Protein AF-A0AA43I5U2-F1 (afdb_monomer_lite)

Sequence (92 aa):
MIFITMIFFALVLFLISYFLIVNPTVFLSLTGDSSENRQFLKHWGFIYIISGIASIVVSLFNNKGITLILLLAIIILSGSFSIFFSKKMKEN

Radius of gyration: 14.43 Å; chains: 1; bounding box: 37×23×39 Å

Structure (mmCIF, N/CA/C/O backbone):
data_AF-A0AA43I5U2-F1
#
_entry.id   AF-A0AA43I5U2-F1
#
loop_
_atom_site.group_PDB
_atom_site.id
_atom_site.type_symbol
_atom_site.label_atom_id
_atom_site.label_alt_id
_atom_site.label_comp_id
_atom_site.label_asym_id
_atom_site.label_entity_id
_atom_site.label_seq_id
_atom_site.pdbx_PDB_ins_code
_atom_site.Cartn_x
_atom_site.Cartn_y
_atom_site.Cartn_z
_atom_site.occupancy
_atom_site.B_iso_or_equiv
_atom_site.auth_seq_id
_atom_site.auth_comp_id
_atom_site.auth_asym_id
_atom_site.auth_atom_id
_atom_site.pdbx_PDB_model_num
ATOM 1 N N . MET A 1 1 ? -21.593 -2.785 11.153 1.00 72.06 1 MET A N 1
ATOM 2 C CA . MET A 1 1 ? -21.428 -2.585 9.694 1.00 72.06 1 MET A CA 1
ATOM 3 C C . MET A 1 1 ? -20.056 -2.007 9.356 1.00 72.06 1 MET A C 1
ATOM 5 O O . MET A 1 1 ? -19.326 -2.677 8.647 1.00 72.06 1 MET A O 1
ATOM 9 N N . ILE A 1 2 ? -19.659 -0.865 9.942 1.00 84.31 2 ILE A N 1
ATOM 10 C CA . ILE A 1 2 ? -18.332 -0.236 9.735 1.00 84.31 2 ILE A CA 1
ATOM 11 C C . ILE A 1 2 ? -17.173 -1.214 9.967 1.00 84.31 2 I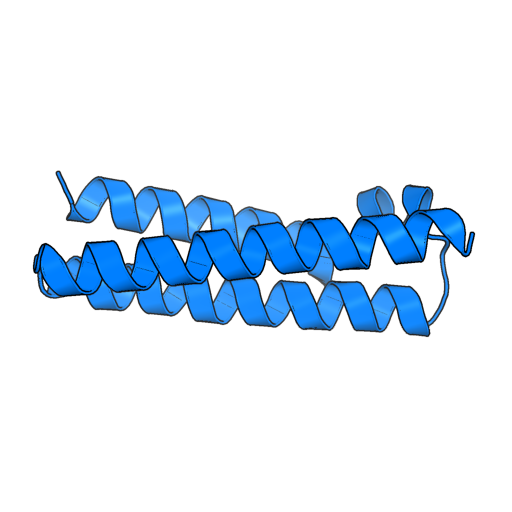LE A C 1
ATOM 13 O O . ILE A 1 2 ? -16.292 -1.315 9.124 1.00 84.31 2 ILE A O 1
ATOM 17 N N . PHE A 1 3 ? -17.215 -1.981 11.061 1.00 88.88 3 PHE A N 1
ATOM 18 C CA . PHE A 1 3 ? -16.207 -3.002 11.355 1.00 88.88 3 PHE A CA 1
ATOM 19 C C . PHE A 1 3 ? -15.991 -3.972 10.182 1.00 88.88 3 PHE A C 1
ATOM 21 O O . PHE A 1 3 ? -14.884 -4.096 9.675 1.00 88.88 3 PHE A O 1
ATOM 28 N N . ILE A 1 4 ? -17.071 -4.588 9.689 1.00 91.44 4 ILE A N 1
ATOM 29 C CA . ILE A 1 4 ? -17.027 -5.551 8.578 1.00 91.44 4 ILE A CA 1
ATOM 30 C C . ILE A 1 4 ? -16.468 -4.891 7.312 1.00 91.44 4 ILE A C 1
ATOM 32 O O . ILE A 1 4 ? -15.614 -5.470 6.649 1.00 91.44 4 ILE A O 1
ATOM 36 N N . THR A 1 5 ? -16.901 -3.665 7.001 1.00 90.00 5 THR A N 1
ATOM 37 C CA . THR A 1 5 ? -16.407 -2.908 5.842 1.00 90.00 5 THR A CA 1
ATOM 38 C C . THR A 1 5 ? -14.901 -2.659 5.920 1.00 90.00 5 THR A C 1
ATOM 40 O O . THR A 1 5 ? -14.200 -2.850 4.931 1.00 90.00 5 THR A O 1
ATOM 43 N N . MET A 1 6 ? -14.392 -2.270 7.090 1.00 94.06 6 MET A N 1
ATOM 44 C CA . MET A 1 6 ? -12.969 -1.980 7.280 1.00 94.06 6 MET A CA 1
ATOM 45 C C . MET A 1 6 ? -12.104 -3.240 7.255 1.00 94.06 6 MET A C 1
ATOM 47 O O . MET A 1 6 ? -11.017 -3.216 6.683 1.00 94.06 6 MET A O 1
ATOM 51 N N . ILE A 1 7 ? -12.597 -4.351 7.807 1.00 94.62 7 ILE A N 1
ATOM 52 C CA . ILE A 1 7 ? -11.922 -5.651 7.707 1.00 94.62 7 ILE A CA 1
ATOM 53 C C . ILE A 1 7 ? -11.871 -6.128 6.253 1.00 94.62 7 ILE A C 1
ATOM 55 O O . ILE A 1 7 ? -10.825 -6.583 5.796 1.00 94.62 7 ILE A O 1
ATOM 59 N N . PHE A 1 8 ? -12.965 -5.974 5.504 1.00 93.75 8 PHE A N 1
ATOM 60 C CA . PHE A 1 8 ? -12.980 -6.292 4.079 1.00 93.75 8 PHE A CA 1
ATOM 61 C C . PHE A 1 8 ? -11.960 -5.445 3.302 1.00 93.75 8 PHE A C 1
ATOM 63 O O . PHE A 1 8 ? -11.174 -5.988 2.528 1.00 93.75 8 PHE A O 1
ATOM 70 N N . PHE A 1 9 ? -11.907 -4.135 3.559 1.00 93.62 9 PHE A N 1
ATOM 71 C CA . PHE A 1 9 ? -10.910 -3.248 2.953 1.00 93.62 9 PHE A CA 1
ATOM 72 C C . PHE A 1 9 ? -9.477 -3.661 3.293 1.00 93.62 9 PHE A C 1
ATOM 74 O O . PHE A 1 9 ? -8.636 -3.723 2.400 1.00 93.62 9 PHE A O 1
ATOM 81 N N . ALA A 1 10 ? -9.202 -3.986 4.558 1.00 96.69 10 ALA A N 1
ATOM 82 C CA . ALA A 1 10 ? -7.891 -4.466 4.979 1.00 96.69 10 ALA A CA 1
ATOM 83 C C . ALA A 1 10 ? -7.481 -5.726 4.205 1.00 96.69 10 ALA A C 1
ATOM 85 O O . ALA A 1 10 ? -6.359 -5.808 3.713 1.00 96.69 10 ALA A O 1
ATOM 86 N N . LEU A 1 11 ? -8.406 -6.675 4.039 1.00 97.50 11 LEU A N 1
ATOM 87 C CA . LEU A 1 11 ? -8.158 -7.915 3.307 1.00 97.50 11 LEU A CA 1
ATOM 88 C C . LEU A 1 11 ? -7.845 -7.654 1.829 1.00 97.50 11 LEU A C 1
ATOM 90 O O . LEU A 1 11 ? -6.889 -8.220 1.302 1.00 97.50 11 LEU A O 1
ATOM 94 N N . VAL A 1 12 ? -8.594 -6.759 1.178 1.00 96.50 12 VAL A N 1
ATOM 95 C CA . VAL A 1 12 ? -8.316 -6.342 -0.206 1.00 96.50 12 VAL A CA 1
ATOM 96 C C . VAL A 1 12 ? -6.940 -5.682 -0.312 1.00 96.50 12 VAL A C 1
ATOM 98 O O . VAL A 1 12 ? -6.164 -6.032 -1.200 1.00 96.50 12 VAL A O 1
ATOM 101 N N . LEU A 1 13 ? -6.603 -4.774 0.606 1.00 96.94 13 LEU A N 1
ATOM 102 C CA . LEU A 1 13 ? -5.300 -4.105 0.619 1.00 96.94 13 LEU A CA 1
ATOM 103 C C . LEU A 1 13 ? -4.151 -5.100 0.804 1.00 96.94 13 LEU A C 1
ATOM 105 O O . LEU A 1 13 ? -3.172 -5.029 0.068 1.00 96.94 13 LEU A O 1
ATOM 109 N N . PHE A 1 14 ? -4.286 -6.066 1.713 1.00 97.50 14 PHE A N 1
ATOM 110 C CA . PHE A 1 14 ? -3.279 -7.111 1.892 1.00 97.50 14 PHE A CA 1
ATOM 111 C C . PHE A 1 14 ? -3.146 -8.021 0.675 1.00 97.50 14 PHE A C 1
ATOM 113 O O . PHE A 1 14 ? -2.027 -8.390 0.317 1.00 97.50 14 PHE A O 1
ATOM 120 N N . LEU A 1 15 ? -4.256 -8.356 0.016 1.00 96.25 15 LEU A N 1
ATOM 121 C CA . LEU A 1 15 ? -4.226 -9.141 -1.214 1.00 96.25 15 LEU A CA 1
ATOM 122 C C . LEU A 1 15 ? -3.469 -8.393 -2.318 1.00 96.25 15 LEU A C 1
ATOM 124 O O . LEU A 1 15 ? -2.593 -8.963 -2.966 1.00 96.25 15 LEU A O 1
ATOM 128 N N . ILE A 1 16 ? -3.751 -7.101 -2.489 1.00 95.12 16 ILE A N 1
ATOM 129 C CA . ILE A 1 1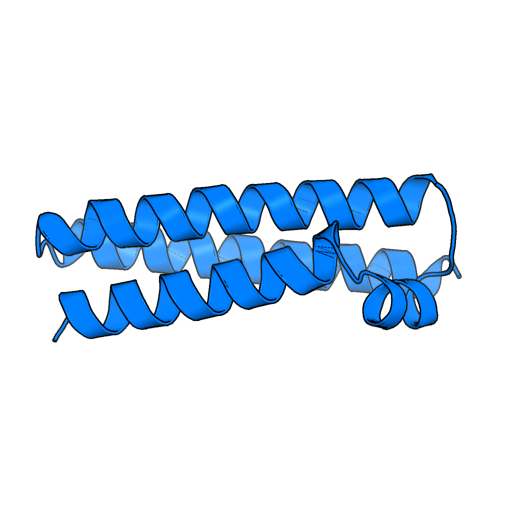6 ? -3.041 -6.240 -3.439 1.00 95.12 16 ILE A CA 1
ATOM 130 C C . ILE A 1 16 ? -1.550 -6.184 -3.075 1.00 95.12 16 ILE A C 1
ATOM 132 O O . ILE A 1 16 ? -0.706 -6.502 -3.911 1.00 95.12 16 ILE A O 1
ATOM 136 N N . SER A 1 17 ? -1.202 -5.890 -1.819 1.00 95.75 17 SER A N 1
ATOM 137 C CA . SER A 1 17 ? 0.187 -5.895 -1.340 1.00 95.75 17 SER A CA 1
ATOM 138 C C . SER A 1 17 ? 0.925 -7.199 -1.622 1.00 95.75 17 SER A C 1
ATOM 140 O O . SER A 1 17 ? 2.092 -7.167 -2.016 1.00 95.75 17 SER A O 1
ATOM 142 N N . TYR A 1 18 ? 0.260 -8.339 -1.431 1.00 95.19 18 TYR A N 1
ATOM 143 C CA . TYR A 1 18 ? 0.829 -9.651 -1.716 1.00 95.19 18 TYR A CA 1
ATOM 144 C C . TYR A 1 18 ? 1.223 -9.775 -3.191 1.00 95.19 18 TYR A C 1
ATOM 146 O O . TYR A 1 18 ? 2.347 -10.182 -3.494 1.00 95.19 18 TYR A O 1
ATOM 154 N N . PHE A 1 19 ? 0.354 -9.351 -4.111 1.00 94.25 19 PHE A N 1
ATOM 155 C CA . PHE A 1 19 ? 0.680 -9.349 -5.536 1.00 94.25 19 PHE A CA 1
ATOM 156 C C . PHE A 1 19 ? 1.758 -8.326 -5.904 1.00 94.25 19 PHE A C 1
ATOM 158 O O . PHE A 1 19 ? 2.568 -8.613 -6.775 1.00 94.25 19 PHE A O 1
ATOM 165 N N . LEU A 1 20 ? 1.846 -7.176 -5.234 1.00 93.75 20 LEU A N 1
ATOM 166 C CA . LEU A 1 20 ? 2.914 -6.208 -5.515 1.00 93.75 20 LEU A CA 1
ATOM 167 C C . LEU A 1 20 ? 4.293 -6.634 -4.980 1.00 93.75 20 LEU A C 1
ATOM 169 O O . LEU A 1 20 ? 5.310 -6.262 -5.563 1.00 93.75 20 LEU A O 1
ATOM 173 N N . ILE A 1 21 ? 4.352 -7.378 -3.872 1.00 93.38 21 ILE A N 1
ATOM 174 C CA . ILE A 1 21 ? 5.621 -7.728 -3.207 1.00 93.38 21 ILE A CA 1
ATOM 175 C C . ILE A 1 21 ? 6.092 -9.134 -3.573 1.00 93.38 21 ILE A C 1
ATOM 177 O O . ILE A 1 21 ? 7.261 -9.316 -3.916 1.00 93.38 21 ILE A O 1
ATOM 181 N N . VAL A 1 22 ? 5.208 -10.125 -3.439 1.00 90.25 22 VAL A N 1
ATOM 182 C CA . VAL A 1 22 ? 5.566 -11.551 -3.498 1.00 90.25 22 VAL A CA 1
ATOM 183 C C . VAL A 1 22 ? 5.487 -12.072 -4.926 1.00 90.25 22 VAL A C 1
ATOM 185 O O . VAL A 1 22 ? 6.410 -12.742 -5.376 1.00 90.25 22 VAL A O 1
ATOM 188 N N . ASN A 1 23 ? 4.425 -11.719 -5.655 1.00 89.25 23 ASN A N 1
ATOM 189 C CA . ASN A 1 23 ? 4.196 -12.171 -7.031 1.00 89.25 23 ASN A CA 1
ATOM 190 C C . ASN A 1 23 ? 3.986 -10.997 -8.006 1.00 89.25 23 ASN A C 1
ATOM 192 O O . ASN A 1 23 ? 2.929 -10.905 -8.636 1.00 89.25 23 ASN A O 1
ATOM 196 N N . PRO A 1 24 ? 4.991 -10.112 -8.179 1.00 88.81 24 PRO A N 1
ATOM 197 C CA . PRO A 1 24 ? 4.851 -8.899 -8.985 1.00 88.81 24 PRO A CA 1
ATOM 198 C C . PRO A 1 24 ? 4.757 -9.163 -10.489 1.00 88.81 24 PRO A C 1
ATOM 200 O O . PRO A 1 24 ? 4.557 -8.224 -11.249 1.00 88.81 24 PRO A O 1
ATOM 203 N N . THR A 1 25 ? 4.890 -10.414 -10.939 1.00 87.94 25 THR A N 1
ATOM 204 C CA . THR A 1 25 ? 4.954 -10.811 -12.353 1.00 87.94 25 THR A CA 1
ATOM 205 C C . THR A 1 25 ? 3.811 -10.240 -13.194 1.00 87.94 25 THR A C 1
ATOM 207 O O . THR A 1 25 ? 4.044 -9.820 -14.320 1.00 87.94 25 THR A O 1
ATOM 210 N N . VAL A 1 26 ? 2.595 -10.162 -12.639 1.00 86.19 26 VAL A N 1
ATOM 211 C CA . VAL A 1 26 ? 1.414 -9.602 -13.328 1.00 86.19 26 VAL A CA 1
ATOM 212 C C . VAL A 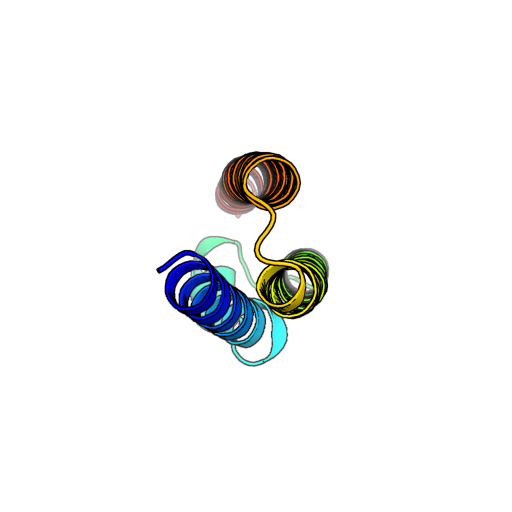1 26 ? 1.560 -8.103 -13.605 1.00 86.19 26 VAL A C 1
ATOM 214 O O . VAL A 1 26 ? 1.099 -7.611 -14.627 1.00 86.19 26 VAL A O 1
ATOM 217 N N . PHE A 1 27 ? 2.193 -7.366 -12.697 1.00 87.81 27 PHE A N 1
ATOM 218 C CA . PHE A 1 27 ? 2.408 -5.929 -12.846 1.00 87.81 27 PHE A CA 1
ATOM 219 C C . PHE A 1 27 ? 3.683 -5.638 -13.645 1.00 87.81 27 PHE A C 1
ATOM 221 O O . PHE A 1 27 ? 3.699 -4.727 -14.467 1.00 87.81 27 PHE A O 1
ATOM 228 N N . LEU A 1 28 ? 4.729 -6.447 -13.461 1.00 90.69 28 LEU A N 1
ATOM 229 C CA . LEU A 1 28 ? 5.986 -6.331 -14.203 1.00 90.69 28 LEU A CA 1
ATOM 230 C C . LEU A 1 28 ? 5.838 -6.687 -15.681 1.00 90.69 28 LEU A C 1
ATOM 232 O O . LEU A 1 28 ? 6.552 -6.116 -16.496 1.00 90.69 28 LEU A O 1
ATOM 236 N N . SER A 1 29 ? 4.908 -7.569 -16.055 1.00 89.19 29 SER A N 1
ATOM 237 C CA . SER A 1 29 ? 4.612 -7.823 -17.472 1.00 89.19 29 SER A CA 1
ATOM 238 C C . SER A 1 29 ? 4.049 -6.589 -18.187 1.00 89.19 29 SER A C 1
ATOM 240 O O . SER A 1 29 ? 4.175 -6.482 -19.402 1.00 89.19 29 SER A O 1
ATOM 242 N N . LEU A 1 30 ? 3.461 -5.651 -17.437 1.00 88.69 30 LEU A N 1
ATOM 243 C CA . LEU A 1 30 ? 2.909 -4.398 -17.948 1.00 88.69 30 LEU A CA 1
ATOM 244 C C . LEU A 1 30 ? 3.926 -3.249 -17.897 1.00 88.69 30 LEU A C 1
ATOM 246 O O . LEU A 1 30 ? 3.932 -2.409 -18.792 1.00 88.69 30 LEU A O 1
ATOM 250 N N . THR A 1 31 ? 4.773 -3.187 -16.865 1.00 90.00 31 THR A N 1
ATOM 251 C CA . THR A 1 31 ? 5.736 -2.082 -16.674 1.00 90.00 31 THR A CA 1
ATOM 252 C C . THR A 1 31 ? 7.149 -2.378 -17.147 1.00 90.00 31 THR A C 1
ATOM 254 O O . THR A 1 31 ? 7.970 -1.472 -17.166 1.00 90.00 31 THR A O 1
ATOM 257 N N . GLY A 1 32 ? 7.469 -3.631 -17.449 1.00 89.00 32 GLY A N 1
ATOM 258 C CA . GLY A 1 32 ? 8.831 -4.062 -17.733 1.00 89.00 32 GLY A CA 1
ATOM 259 C C . GLY A 1 32 ? 9.552 -4.500 -16.468 1.00 89.00 32 GLY A C 1
ATOM 260 O O . GLY A 1 32 ? 9.403 -3.906 -15.391 1.00 89.00 32 GLY A O 1
ATOM 261 N N . ASP A 1 33 ? 10.342 -5.561 -16.607 1.00 90.88 33 ASP A N 1
ATOM 262 C CA . ASP A 1 33 ? 11.067 -6.185 -15.509 1.00 90.88 33 ASP A CA 1
ATOM 263 C C . ASP A 1 33 ? 12.426 -5.506 -15.281 1.00 90.88 33 ASP A C 1
ATOM 265 O O . ASP A 1 33 ? 13.472 -5.973 -15.730 1.00 90.88 33 ASP A O 1
ATOM 269 N N . SER A 1 34 ? 12.397 -4.367 -14.586 1.00 92.00 34 SER A N 1
ATOM 270 C CA . SER A 1 34 ? 13.591 -3.650 -14.131 1.00 92.00 34 SER A CA 1
ATOM 271 C C . SER A 1 34 ? 13.689 -3.651 -12.604 1.00 92.00 34 SER A C 1
ATOM 273 O O . SER A 1 34 ? 12.690 -3.779 -11.885 1.00 92.00 34 SER A O 1
ATOM 275 N N . SER A 1 35 ? 14.905 -3.480 -12.078 1.00 91.50 35 SER A N 1
ATOM 276 C CA . SER A 1 35 ? 15.130 -3.326 -10.634 1.00 91.50 35 SER A CA 1
ATOM 277 C C . SER A 1 35 ? 14.347 -2.141 -10.055 1.00 91.50 35 SER A C 1
ATOM 279 O O . SER A 1 35 ? 13.779 -2.257 -8.968 1.00 91.50 35 SER A O 1
ATOM 281 N N . GLU A 1 36 ? 14.250 -1.044 -10.808 1.00 92.94 36 GLU A N 1
ATOM 282 C CA . GLU A 1 36 ? 13.488 0.150 -10.440 1.00 92.94 36 GLU A CA 1
ATOM 283 C C . GLU A 1 36 ? 11.984 -0.143 -10.348 1.00 92.94 36 GLU A C 1
ATOM 285 O O . GLU A 1 36 ? 11.355 0.168 -9.335 1.00 92.94 36 GLU A O 1
ATOM 290 N N . ASN A 1 37 ? 11.403 -0.818 -11.345 1.00 93.06 37 ASN A N 1
ATOM 291 C CA . ASN A 1 37 ? 9.976 -1.154 -11.343 1.00 93.06 37 ASN A CA 1
ATOM 292 C C . ASN A 1 37 ? 9.629 -2.171 -10.249 1.00 93.06 37 ASN A C 1
ATOM 294 O O . ASN A 1 37 ? 8.601 -2.046 -9.580 1.00 93.06 37 ASN A O 1
ATOM 298 N N . ARG A 1 38 ? 10.515 -3.139 -9.982 1.00 93.81 38 ARG A N 1
ATOM 299 C CA . ARG A 1 38 ? 10.377 -4.046 -8.830 1.00 93.81 38 ARG A CA 1
ATOM 300 C C . 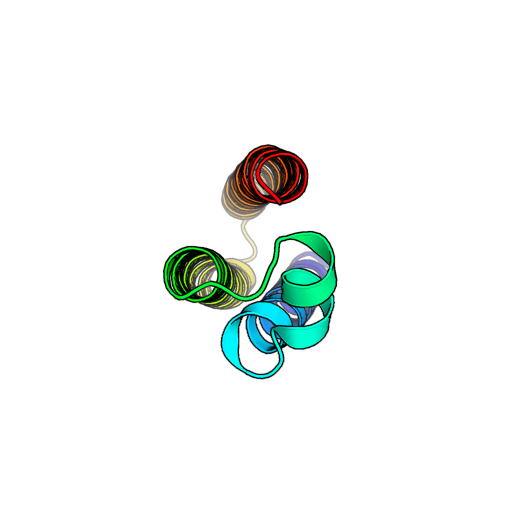ARG A 1 38 ? 10.386 -3.289 -7.506 1.00 93.81 38 ARG A C 1
ATOM 302 O O . ARG A 1 38 ? 9.591 -3.603 -6.619 1.00 93.81 38 ARG A O 1
ATOM 309 N N . GLN A 1 39 ? 11.275 -2.309 -7.355 1.00 95.06 39 GLN A N 1
ATOM 310 C CA . GLN A 1 39 ? 11.336 -1.488 -6.148 1.00 95.06 39 GLN A CA 1
ATOM 311 C C . GLN A 1 39 ? 10.094 -0.600 -6.009 1.00 95.06 39 GLN A C 1
ATOM 313 O O . GLN A 1 39 ? 9.542 -0.511 -4.912 1.00 95.06 39 GLN A O 1
ATOM 318 N N . PHE A 1 40 ? 9.611 -0.017 -7.109 1.00 95.50 40 PHE A N 1
ATOM 319 C CA . PHE A 1 40 ? 8.364 0.745 -7.162 1.00 95.50 40 PHE A CA 1
ATOM 320 C C . PHE A 1 40 ? 7.172 -0.087 -6.672 1.00 95.50 40 PHE A C 1
ATOM 322 O O . PHE A 1 40 ? 6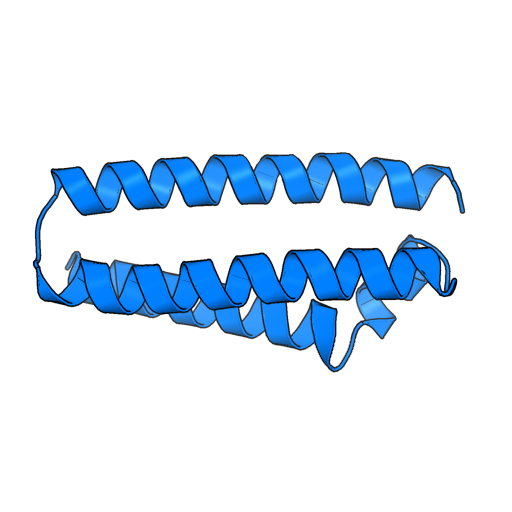.446 0.348 -5.775 1.00 95.50 40 PHE A O 1
ATOM 329 N N . LEU A 1 41 ? 6.997 -1.306 -7.197 1.00 95.88 41 LEU A N 1
ATOM 330 C CA . LEU A 1 41 ? 5.907 -2.188 -6.775 1.00 95.88 41 LEU A CA 1
ATOM 331 C C . LEU A 1 41 ? 6.033 -2.565 -5.296 1.00 95.88 41 LEU A C 1
ATOM 333 O O . LEU A 1 41 ? 5.060 -2.450 -4.553 1.00 95.88 41 LEU A O 1
ATOM 337 N N . LYS A 1 42 ? 7.235 -2.919 -4.825 1.00 96.06 42 LYS A N 1
ATOM 338 C CA . LYS A 1 42 ? 7.461 -3.201 -3.397 1.00 96.06 42 LYS A C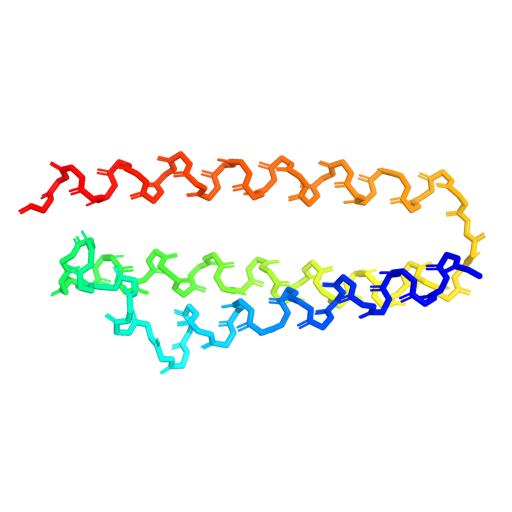A 1
ATOM 339 C C . LYS A 1 42 ? 7.112 -2.009 -2.508 1.00 96.06 42 LYS A C 1
ATOM 341 O O . LYS A 1 42 ? 6.471 -2.199 -1.478 1.00 96.06 42 LYS A O 1
ATOM 346 N N . HIS A 1 43 ? 7.503 -0.798 -2.904 1.00 96.31 43 HIS A N 1
ATOM 347 C CA . HIS A 1 43 ? 7.210 0.423 -2.156 1.00 96.31 43 HIS A CA 1
ATOM 348 C C . HIS A 1 43 ? 5.699 0.624 -1.979 1.00 96.31 43 HIS A C 1
ATOM 350 O O . HIS A 1 43 ? 5.222 0.768 -0.853 1.00 96.31 43 HIS A O 1
ATOM 356 N N . TRP A 1 44 ? 4.930 0.531 -3.067 1.00 96.75 44 TRP A N 1
ATOM 357 C CA . TRP A 1 44 ? 3.468 0.617 -3.007 1.00 96.75 44 TRP A CA 1
ATOM 358 C C . TRP A 1 44 ? 2.828 -0.543 -2.247 1.00 96.75 44 TRP A C 1
ATOM 360 O O . TRP A 1 44 ? 1.888 -0.334 -1.480 1.00 96.75 44 TRP A O 1
ATOM 370 N N . GLY A 1 45 ? 3.377 -1.750 -2.375 1.00 96.25 45 GLY A N 1
ATOM 371 C CA . GLY A 1 45 ? 2.948 -2.901 -1.591 1.00 96.25 45 GLY A CA 1
ATOM 372 C C . GLY A 1 45 ? 3.053 -2.652 -0.085 1.00 96.25 45 GLY A C 1
ATOM 373 O O . GLY A 1 45 ? 2.100 -2.939 0.640 1.00 96.25 45 GLY A O 1
ATOM 374 N N . PHE A 1 46 ? 4.155 -2.060 0.391 1.00 97.56 46 PHE A N 1
ATOM 375 C CA . PHE A 1 46 ? 4.319 -1.706 1.806 1.00 97.56 46 PHE A CA 1
ATOM 376 C C . PHE A 1 46 ? 3.341 -0.621 2.263 1.00 97.56 46 PHE A C 1
ATOM 378 O O . PHE A 1 46 ? 2.767 -0.746 3.346 1.00 97.56 46 PHE A O 1
ATOM 385 N N . ILE A 1 47 ? 3.094 0.401 1.437 1.00 97.75 47 ILE A N 1
ATOM 386 C CA . ILE A 1 47 ? 2.082 1.432 1.724 1.00 97.75 47 ILE A CA 1
ATOM 387 C C . ILE A 1 47 ? 0.703 0.788 1.936 1.00 97.75 47 ILE A C 1
ATOM 389 O O . ILE A 1 47 ? -0.004 1.120 2.894 1.00 97.75 47 ILE A O 1
ATOM 393 N N . TYR A 1 48 ? 0.329 -0.168 1.085 1.00 97.19 48 TYR A N 1
ATOM 394 C CA . TYR A 1 48 ? -0.937 -0.888 1.212 1.00 97.19 48 TYR A CA 1
ATOM 395 C C . TYR A 1 48 ? -0.993 -1.808 2.443 1.00 97.19 48 TYR A C 1
ATOM 397 O O . TYR A 1 48 ? -2.046 -1.872 3.078 1.00 97.19 48 TYR A O 1
ATOM 405 N N . ILE A 1 49 ? 0.123 -2.414 2.875 1.00 97.94 49 ILE A N 1
ATOM 406 C CA . ILE A 1 49 ? 0.176 -3.172 4.143 1.00 97.94 49 ILE A CA 1
ATOM 407 C C . ILE A 1 49 ? -0.110 -2.242 5.322 1.00 97.94 49 ILE A C 1
ATOM 409 O O . ILE A 1 49 ? -0.973 -2.538 6.149 1.00 97.94 49 ILE A O 1
ATOM 413 N N . ILE A 1 50 ? 0.581 -1.101 5.392 1.00 97.75 50 ILE A N 1
ATOM 414 C CA . ILE A 1 50 ? 0.397 -0.122 6.474 1.00 97.75 50 ILE A CA 1
ATOM 415 C C . ILE A 1 50 ? -1.057 0.366 6.500 1.00 97.75 50 ILE A C 1
ATOM 417 O O . ILE A 1 50 ? -1.675 0.431 7.563 1.00 97.75 50 ILE A O 1
ATOM 421 N N . SER A 1 51 ? -1.632 0.631 5.326 1.00 97.12 51 SER A N 1
ATOM 422 C CA . SER A 1 51 ? -3.031 1.052 5.182 1.00 97.12 51 SER A CA 1
ATOM 423 C C . SER A 1 51 ? -4.023 -0.038 5.617 1.00 97.12 51 SER A C 1
ATOM 425 O O . SER A 1 51 ? -5.045 0.260 6.242 1.00 97.12 51 SER A O 1
ATOM 427 N N . GLY A 1 52 ? -3.722 -1.310 5.338 1.00 97.25 52 GLY A N 1
ATOM 428 C CA . GLY A 1 52 ? -4.516 -2.454 5.789 1.00 97.25 52 GLY A CA 1
ATOM 429 C C . GLY A 1 52 ? -4.485 -2.624 7.309 1.00 97.25 52 GLY A C 1
ATOM 430 O O . GLY A 1 52 ? -5.533 -2.781 7.936 1.00 97.25 52 GLY A O 1
ATOM 431 N N . ILE A 1 53 ? -3.309 -2.489 7.929 1.00 97.62 53 ILE A N 1
ATOM 432 C CA . ILE A 1 53 ? -3.167 -2.504 9.395 1.00 97.62 53 ILE A CA 1
ATOM 433 C C . ILE A 1 53 ? -3.939 -1.334 10.016 1.00 97.62 53 ILE A C 1
ATOM 435 O O . ILE A 1 53 ? -4.712 -1.537 10.953 1.00 97.62 53 ILE A O 1
ATOM 439 N N . ALA A 1 54 ? -3.801 -0.124 9.463 1.00 96.62 54 ALA A N 1
ATOM 440 C CA . ALA A 1 54 ? -4.552 1.045 9.917 1.00 96.62 54 ALA A CA 1
ATOM 441 C C . ALA A 1 54 ? -6.071 0.821 9.829 1.00 96.62 54 ALA A C 1
ATOM 443 O O . ALA A 1 54 ? -6.806 1.217 10.732 1.00 96.62 54 ALA A O 1
ATOM 444 N N . SER A 1 55 ? -6.539 0.124 8.790 1.00 95.56 55 SER A N 1
ATOM 445 C CA . SER A 1 55 ? -7.953 -0.230 8.623 1.00 95.56 55 SER A CA 1
ATOM 446 C C . SER A 1 55 ? -8.458 -1.156 9.729 1.00 95.56 55 SER A C 1
ATOM 448 O O . SER A 1 55 ? -9.541 -0.922 10.270 1.00 95.56 55 SER A O 1
ATOM 450 N N . ILE A 1 56 ? -7.658 -2.149 10.133 1.00 95.75 56 ILE A N 1
ATOM 451 C CA . ILE A 1 56 ? -7.974 -3.009 11.283 1.00 95.75 56 ILE A CA 1
ATOM 452 C C . ILE A 1 56 ? -8.035 -2.174 12.563 1.00 95.75 56 ILE A C 1
ATOM 454 O O . ILE A 1 56 ? -9.020 -2.260 13.293 1.00 95.75 56 ILE A O 1
ATOM 458 N N . VAL A 1 57 ? -7.035 -1.327 12.814 1.00 95.00 57 VAL A N 1
ATOM 459 C CA . VAL A 1 57 ? -6.983 -0.485 14.020 1.00 95.00 57 VAL A CA 1
ATOM 460 C C . VAL A 1 57 ? -8.204 0.433 14.103 1.00 95.00 57 VAL A C 1
ATOM 462 O O . VAL A 1 57 ? -8.897 0.439 15.118 1.00 95.00 57 VAL A O 1
ATOM 465 N N . VAL A 1 58 ? -8.532 1.152 13.026 1.00 93.88 58 VAL A N 1
ATOM 466 C CA . VAL A 1 58 ? -9.692 2.061 12.977 1.00 93.88 58 VAL A CA 1
ATOM 467 C C . VAL A 1 58 ? -11.014 1.317 13.167 1.00 93.88 58 VAL A C 1
ATOM 469 O O . VAL A 1 58 ? -11.926 1.850 13.805 1.00 93.88 58 VAL A O 1
ATOM 472 N N . SER A 1 59 ? -11.118 0.076 12.680 1.00 92.38 59 SER A N 1
ATOM 473 C CA . SER A 1 59 ? -12.331 -0.735 12.831 1.00 92.38 59 SER A CA 1
ATOM 474 C C . SER A 1 59 ? -12.724 -0.965 14.299 1.00 92.38 59 SER A C 1
ATOM 476 O O . SER A 1 59 ? -13.918 -1.040 14.597 1.00 92.38 59 SER A O 1
ATOM 478 N N . LEU A 1 60 ? -11.748 -0.996 15.217 1.00 91.62 60 LEU A N 1
ATOM 479 C CA . LEU A 1 60 ? -11.962 -1.237 16.649 1.00 91.62 60 LEU A CA 1
ATOM 480 C C . LEU A 1 60 ? -12.610 -0.046 17.368 1.00 91.62 60 LEU A C 1
ATOM 482 O O . LEU A 1 60 ? -13.318 -0.234 18.352 1.00 91.62 60 LEU A O 1
ATOM 486 N N . PHE A 1 61 ? -12.413 1.177 16.868 1.00 89.19 61 PHE A N 1
ATOM 487 C CA . PHE A 1 61 ? -12.939 2.396 17.495 1.00 89.19 61 PHE A CA 1
ATOM 488 C C . PHE A 1 61 ? -14.370 2.739 17.056 1.00 89.19 61 PHE A C 1
ATOM 490 O O . PHE A 1 61 ? -14.982 3.637 17.630 1.00 89.19 61 PHE A O 1
ATOM 497 N N . ASN A 1 62 ? -14.898 2.064 16.022 1.00 82.75 62 ASN A N 1
ATOM 498 C CA . ASN A 1 62 ? -16.247 2.251 15.463 1.00 82.75 62 ASN A CA 1
ATOM 499 C C . ASN A 1 62 ? -16.647 3.731 15.232 1.00 82.75 62 ASN A C 1
ATOM 501 O O . ASN A 1 62 ? -17.820 4.103 15.304 1.00 82.75 62 ASN A O 1
ATOM 505 N N . ASN A 1 63 ? -15.667 4.597 14.950 1.00 90.75 63 ASN A N 1
ATOM 506 C CA . ASN A 1 63 ? -15.875 6.028 14.764 1.00 90.75 63 ASN A CA 1
ATOM 507 C C . ASN A 1 63 ? -16.040 6.355 13.274 1.00 90.75 63 ASN A C 1
ATOM 509 O O . ASN A 1 63 ? -15.128 6.147 12.467 1.00 90.75 63 ASN A O 1
ATOM 513 N N . LYS A 1 64 ? -17.203 6.910 12.915 1.00 90.94 64 LYS A N 1
ATOM 514 C CA . LYS A 1 64 ? -17.550 7.265 11.530 1.00 90.94 64 LYS A CA 1
ATOM 515 C C . LYS A 1 64 ? -16.596 8.294 10.918 1.00 90.94 64 LYS A C 1
ATOM 517 O O . LYS A 1 64 ? -16.196 8.123 9.774 1.00 90.94 64 LYS A O 1
ATOM 522 N N . GLY A 1 65 ? -16.217 9.331 11.665 1.00 93.69 65 GLY A N 1
ATOM 523 C CA . GLY A 1 65 ? -15.345 10.396 11.163 1.00 93.69 65 GLY A CA 1
ATOM 524 C C . GLY A 1 65 ? -13.952 9.877 10.813 1.00 93.69 65 GLY A C 1
ATOM 525 O O . GLY A 1 65 ? -13.477 10.086 9.700 1.00 93.69 65 GLY A O 1
ATOM 526 N N . ILE A 1 66 ? -13.340 9.114 11.723 1.00 92.69 66 ILE A N 1
ATOM 527 C CA . ILE A 1 66 ? -12.011 8.514 11.508 1.00 92.69 66 ILE A CA 1
ATOM 528 C C . ILE A 1 66 ? -12.042 7.537 10.325 1.00 92.69 66 ILE A C 1
ATOM 530 O O . ILE A 1 66 ? -11.146 7.547 9.483 1.00 92.69 66 ILE A O 1
ATOM 534 N N . THR A 1 67 ? -13.107 6.737 10.227 1.00 94.19 67 THR A N 1
ATOM 535 C CA . THR A 1 67 ? -13.320 5.808 9.108 1.00 94.19 67 THR A CA 1
ATOM 536 C C . THR A 1 67 ? -13.341 6.543 7.766 1.00 94.19 67 THR A C 1
ATOM 538 O O . THR A 1 67 ? -12.657 6.132 6.833 1.00 94.19 67 THR A O 1
ATOM 541 N N . LEU A 1 68 ? -14.094 7.642 7.663 1.00 94.75 68 LEU A N 1
ATOM 542 C CA . LEU A 1 68 ? -14.198 8.422 6.426 1.00 94.75 68 LEU A CA 1
ATOM 543 C C . LEU A 1 68 ? -12.865 9.063 6.028 1.00 94.75 68 LEU A C 1
ATOM 545 O O . LEU A 1 68 ? -12.511 9.034 4.852 1.00 94.75 68 LEU A O 1
ATOM 549 N N . ILE A 1 69 ? -12.111 9.593 6.995 1.00 95.94 69 ILE A N 1
ATOM 550 C CA . ILE A 1 69 ? -10.782 10.170 6.745 1.00 95.94 69 ILE A CA 1
ATOM 551 C C . ILE A 1 69 ? -9.829 9.101 6.202 1.00 95.94 69 ILE A C 1
ATOM 553 O O . ILE A 1 69 ? -9.138 9.337 5.210 1.00 95.94 69 ILE A O 1
ATOM 557 N N . LEU A 1 70 ? -9.818 7.914 6.813 1.00 95.00 70 LEU A N 1
ATOM 558 C CA . LEU A 1 70 ? -8.971 6.816 6.356 1.00 95.00 70 LEU A CA 1
ATOM 559 C C . LEU A 1 70 ? -9.369 6.336 4.953 1.00 95.00 70 LEU A C 1
ATOM 561 O O . LEU A 1 70 ? -8.499 6.137 4.109 1.00 95.00 70 LEU A O 1
ATOM 565 N N . LEU A 1 71 ? -10.668 6.201 4.672 1.00 94.50 71 LEU A N 1
ATOM 566 C CA . LEU A 1 71 ? -11.150 5.838 3.336 1.00 94.50 71 LEU A CA 1
ATOM 567 C C . LEU A 1 71 ? -10.733 6.869 2.283 1.00 94.50 71 LEU A C 1
ATOM 569 O O . LEU A 1 71 ? -10.243 6.487 1.222 1.00 94.50 71 LEU A O 1
ATOM 573 N N . LEU A 1 72 ? -10.866 8.162 2.584 1.00 97.19 72 LEU A N 1
ATOM 574 C CA . LEU A 1 72 ? -10.423 9.228 1.688 1.00 97.19 72 LEU A CA 1
ATOM 575 C C . LEU A 1 72 ? -8.917 9.125 1.402 1.00 97.19 72 LEU A C 1
ATOM 577 O O . LEU A 1 72 ? -8.504 9.204 0.245 1.00 97.19 72 LEU A O 1
ATOM 581 N N . ALA A 1 73 ? -8.104 8.882 2.433 1.00 96.50 73 ALA A N 1
ATOM 582 C CA . ALA A 1 73 ? -6.667 8.681 2.272 1.00 96.50 73 ALA A CA 1
ATOM 583 C C . ALA A 1 73 ? -6.348 7.462 1.387 1.00 96.50 73 ALA A C 1
ATOM 585 O O . ALA A 1 73 ? -5.524 7.565 0.478 1.00 96.50 73 ALA A O 1
ATOM 586 N N . ILE A 1 74 ? -7.035 6.331 1.586 1.00 95.69 74 ILE A N 1
ATOM 587 C CA . ILE A 1 74 ? -6.861 5.117 0.769 1.00 95.69 74 ILE A CA 1
ATOM 588 C C . ILE A 1 74 ? -7.231 5.374 -0.698 1.00 95.69 74 ILE A C 1
ATOM 590 O O . ILE A 1 74 ? -6.535 4.897 -1.599 1.00 95.69 74 ILE A O 1
ATOM 594 N N . ILE A 1 75 ? -8.290 6.146 -0.959 1.00 96.31 75 ILE A N 1
ATOM 595 C CA . ILE A 1 75 ? -8.690 6.526 -2.322 1.00 96.31 75 ILE A CA 1
ATOM 596 C C . ILE A 1 75 ? -7.595 7.368 -2.985 1.00 96.31 75 ILE A C 1
ATOM 598 O O . ILE A 1 75 ? -7.192 7.068 -4.109 1.00 96.31 75 ILE A O 1
ATOM 602 N N . ILE A 1 76 ? -7.065 8.375 -2.286 1.00 97.81 76 ILE A N 1
ATOM 603 C CA . ILE A 1 76 ? -5.980 9.230 -2.797 1.00 97.81 76 ILE A CA 1
ATOM 604 C C . ILE A 1 76 ? -4.719 8.405 -3.082 1.00 97.81 76 ILE A C 1
ATOM 606 O O . ILE A 1 76 ? -4.096 8.572 -4.134 1.00 97.81 76 ILE A O 1
ATOM 610 N N . LEU A 1 77 ? -4.358 7.488 -2.181 1.00 96.62 77 LEU A N 1
ATOM 611 C CA . LEU A 1 77 ? -3.227 6.578 -2.367 1.00 96.62 77 LEU A CA 1
ATOM 612 C C . LEU A 1 77 ? -3.434 5.670 -3.584 1.00 96.62 77 LEU A C 1
ATOM 614 O O . LEU A 1 77 ? -2.529 5.526 -4.399 1.00 96.62 77 LEU A O 1
ATOM 618 N N . SER A 1 78 ? -4.632 5.114 -3.755 1.00 95.25 78 SER A N 1
ATOM 619 C CA . SER A 1 78 ? -4.956 4.233 -4.885 1.00 95.25 78 SER A CA 1
ATOM 620 C C . SER A 1 78 ? -4.970 4.969 -6.225 1.00 95.25 78 SER A C 1
ATOM 622 O O . SER A 1 78 ? -4.464 4.454 -7.227 1.00 95.25 78 SER A O 1
ATOM 624 N N . GLY A 1 79 ? -5.491 6.198 -6.248 1.00 97.31 79 GLY A N 1
ATOM 625 C CA . GLY A 1 79 ? -5.420 7.070 -7.419 1.00 97.31 79 GLY A CA 1
ATOM 626 C C . GLY A 1 79 ? -3.974 7.418 -7.770 1.00 97.31 79 GLY A C 1
ATOM 627 O O . GLY A 1 79 ? -3.571 7.308 -8.927 1.00 97.31 79 GLY A O 1
ATOM 628 N N . SER A 1 80 ? -3.170 7.750 -6.759 1.00 97.38 80 SER A N 1
ATOM 629 C CA . SER A 1 80 ? -1.745 8.047 -6.928 1.00 97.38 80 SER A CA 1
ATOM 630 C C . SER A 1 80 ? -0.987 6.841 -7.488 1.00 97.38 80 SER A C 1
ATOM 632 O O . SER A 1 80 ? -0.308 6.982 -8.505 1.00 97.38 80 SER A O 1
ATOM 634 N N . PHE A 1 81 ? -1.163 5.648 -6.904 1.00 95.75 81 PHE A N 1
ATOM 635 C CA . PHE A 1 81 ? -0.605 4.396 -7.428 1.00 95.75 81 PHE A CA 1
ATOM 636 C C . PHE A 1 81 ? -0.960 4.200 -8.900 1.00 95.75 81 PHE A C 1
ATOM 638 O O . PHE A 1 81 ? -0.066 3.996 -9.713 1.00 95.75 81 PHE A O 1
ATOM 645 N N . SER A 1 82 ? -2.241 4.333 -9.255 1.00 95.19 82 SER A N 1
ATOM 646 C CA . SER A 1 82 ? -2.717 4.144 -10.631 1.00 95.19 82 SER A CA 1
ATOM 647 C C . SER A 1 82 ? -2.043 5.109 -11.611 1.00 95.19 82 SER A C 1
ATOM 649 O O . SER A 1 82 ? -1.602 4.698 -12.686 1.00 95.19 82 SER A O 1
ATOM 651 N N . ILE A 1 83 ? -1.899 6.384 -11.232 1.00 96.56 83 ILE A N 1
ATOM 652 C CA . ILE A 1 83 ? -1.222 7.394 -12.056 1.00 96.56 83 ILE A CA 1
ATOM 653 C C . ILE A 1 83 ? 0.253 7.032 -12.245 1.00 96.56 83 ILE A C 1
ATOM 655 O O . ILE A 1 83 ? 0.726 6.993 -13.381 1.00 96.56 83 ILE A O 1
ATOM 659 N N . PHE A 1 84 ? 0.989 6.753 -11.167 1.00 94.94 84 PHE A N 1
ATOM 660 C CA . PHE A 1 84 ? 2.413 6.425 -11.272 1.00 94.94 84 PHE A CA 1
ATOM 661 C C . PHE A 1 84 ? 2.656 5.098 -11.994 1.00 94.94 84 PHE A C 1
ATOM 663 O O . PHE A 1 84 ? 3.563 5.011 -12.819 1.00 94.94 84 PHE A O 1
ATOM 670 N N . PHE A 1 85 ? 1.808 4.100 -11.758 1.00 94.69 85 PHE A N 1
ATOM 671 C CA . PHE A 1 85 ? 1.848 2.826 -12.463 1.00 94.69 85 PHE A CA 1
ATOM 672 C C . PHE A 1 85 ? 1.642 3.025 -13.969 1.00 94.69 85 PHE A C 1
ATOM 674 O O . PHE A 1 85 ? 2.436 2.536 -14.767 1.00 94.69 85 PHE A O 1
ATOM 681 N N . SER A 1 86 ? 0.660 3.842 -14.368 1.00 94.19 86 SER A N 1
ATOM 682 C CA . SER A 1 86 ? 0.430 4.159 -15.784 1.00 94.19 86 SER A CA 1
ATOM 683 C C . SER A 1 86 ? 1.613 4.871 -16.449 1.00 94.19 86 SER A C 1
ATOM 685 O O . SER A 1 86 ? 1.852 4.676 -17.638 1.00 94.19 86 SER A O 1
ATOM 687 N N . LYS A 1 87 ? 2.375 5.680 -15.696 1.00 92.69 87 LYS A N 1
ATOM 688 C CA . LYS A 1 87 ? 3.612 6.295 -16.196 1.00 92.69 87 LYS A CA 1
ATOM 689 C C . LYS A 1 87 ? 4.680 5.233 -16.437 1.00 92.69 87 LYS A C 1
ATOM 691 O O . LYS A 1 87 ? 5.231 5.193 -17.530 1.00 92.69 87 LYS A O 1
ATOM 696 N N . LYS A 1 88 ? 4.882 4.318 -15.481 1.00 91.19 88 LYS A N 1
ATOM 697 C CA . LYS A 1 88 ? 5.827 3.200 -15.626 1.00 91.19 88 LYS A CA 1
ATOM 698 C C . LYS A 1 88 ? 5.493 2.259 -16.782 1.00 91.19 88 LYS A C 1
ATOM 700 O O . LYS A 1 88 ? 6.404 1.740 -17.406 1.00 91.19 88 LYS A O 1
ATOM 705 N N . MET A 1 89 ? 4.217 2.090 -17.125 1.00 91.81 89 MET A N 1
ATOM 706 C CA . MET A 1 89 ? 3.815 1.321 -18.311 1.00 91.81 89 MET A CA 1
ATOM 707 C C . MET A 1 89 ? 4.177 1.994 -19.645 1.00 91.81 89 MET A C 1
ATOM 709 O O . MET A 1 89 ? 4.324 1.297 -20.638 1.00 91.81 89 MET A O 1
ATOM 713 N N . LYS A 1 90 ? 4.279 3.330 -19.696 1.00 88.88 90 LYS A N 1
ATOM 714 C CA . LYS A 1 90 ? 4.639 4.077 -20.920 1.00 88.88 90 LYS A CA 1
ATOM 715 C C . LYS A 1 90 ? 6.149 4.206 -21.129 1.00 88.88 90 LYS A C 1
ATOM 717 O O . LYS A 1 90 ? 6.572 4.592 -22.210 1.00 88.88 90 LYS A O 1
ATOM 722 N N . GLU A 1 91 ? 6.927 3.970 -20.076 1.00 75.38 91 GLU A N 1
ATOM 723 C CA . GLU A 1 91 ? 8.397 3.964 -20.095 1.00 75.38 91 GLU A CA 1
ATOM 724 C C . GLU A 1 91 ? 8.973 2.602 -20.531 1.00 75.38 91 GLU A C 1
ATOM 726 O O . GLU A 1 91 ? 10.187 2.479 -20.675 1.00 75.38 91 GLU A O 1
ATOM 731 N N . ASN A 1 92 ? 8.104 1.603 -20.720 1.00 58.12 92 ASN A N 1
ATOM 732 C CA . ASN A 1 92 ? 8.401 0.241 -21.165 1.00 58.12 92 ASN A CA 1
ATOM 733 C C . ASN A 1 92 ? 8.208 0.107 -22.680 1.00 58.12 92 ASN A C 1
ATOM 735 O O . ASN A 1 92 ? 9.040 -0.568 -23.323 1.00 58.12 92 ASN A O 1
#

Secondary structure (DSSP, 8-state):
-HHHHHHHHHHHHHHHHHHHHT-THHHHHHH-S-HHHHHHHHHHHHHHHHHHHHHHHHHHHT-HHHHHHHHHHHHHHHHHHHHHHHHHHH--

Foldseek 3Di:
DLLVVLLVLLVVLQVQLCCLQVPVVVLCVQLPDDPVSNVLSNVLSVVSNVLSVVSNVVSVVVDPVSSVVSVVVVVVSVVVSVVVSVVSSVVD

pLDDT: mean 92.94, std 5.7, range [58.12, 97.94]